Protein AF-A0A2G4GGM5-F1 (afdb_monomer)

Radius of gyration: 10.6 Å; Cα contacts (8 Å, |Δi|>4): 73; chains: 1; bounding box: 25×15×29 Å

Foldseek 3Di:
DFDFFPPPPGPDGFFWKWAADVVVRDIDIDGDDPDDDPRITGD

Sequence (43 aa):
MARQCTRQGCVHSATVTLTYQYARSSVWLDDLSPERDPHSYDL

Structure (mmCIF, N/CA/C/O backbone):
data_AF-A0A2G4GGM5-F1
#
_entry.id   AF-A0A2G4GGM5-F1
#
loop_
_atom_site.group_PDB
_atom_site.id
_atom_site.type_symbol
_atom_site.label_atom_id
_atom_site.label_alt_id
_atom_site.label_comp_id
_atom_site.label_asym_id
_atom_site.label_entity_id
_atom_site.label_seq_id
_atom_site.pdbx_PDB_ins_code
_atom_site.Cartn_x
_atom_site.Cartn_y
_atom_site.Cartn_z
_atom_site.occupancy
_atom_site.B_iso_or_equiv
_atom_site.auth_seq_id
_atom_site.auth_comp_id
_atom_site.auth_asym_id
_atom_site.auth_atom_id
_atom_site.pdbx_PDB_model_num
ATOM 1 N N . MET A 1 1 ? 9.327 7.515 -16.697 1.00 72.50 1 MET A N 1
ATOM 2 C CA . MET A 1 1 ? 10.109 6.689 -15.749 1.00 72.50 1 MET A CA 1
ATOM 3 C C . MET A 1 1 ? 9.129 5.975 -14.832 1.00 72.50 1 MET A C 1
ATOM 5 O O . MET A 1 1 ? 8.192 6.627 -14.391 1.00 72.50 1 MET A O 1
ATOM 9 N N . ALA A 1 2 ? 9.271 4.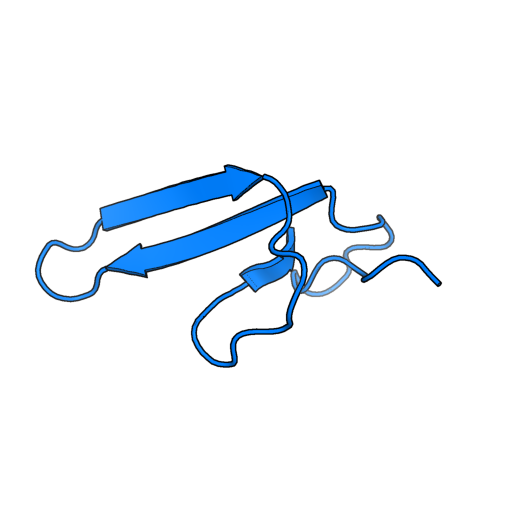668 -14.610 1.00 82.69 2 ALA A N 1
ATOM 10 C CA . ALA A 1 2 ? 8.374 3.926 -13.720 1.00 82.69 2 ALA A CA 1
ATOM 11 C C . ALA A 1 2 ? 8.792 4.119 -12.252 1.00 82.69 2 ALA A C 1
ATOM 13 O O . ALA A 1 2 ? 9.988 4.182 -11.959 1.00 82.69 2 ALA A O 1
ATOM 14 N N .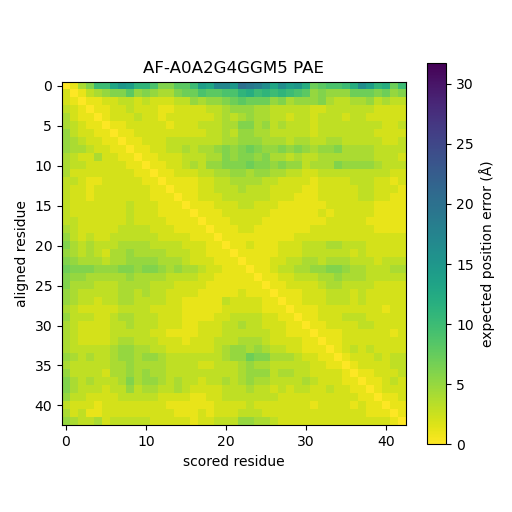 ARG A 1 3 ? 7.819 4.232 -11.339 1.00 91.75 3 ARG A N 1
ATOM 15 C CA . ARG A 1 3 ? 8.079 4.322 -9.891 1.00 91.75 3 ARG A CA 1
ATOM 16 C C . ARG A 1 3 ? 8.626 2.976 -9.404 1.00 91.75 3 ARG A C 1
ATOM 18 O O . ARG A 1 3 ? 8.176 1.933 -9.868 1.00 91.75 3 ARG A O 1
ATOM 25 N N . GLN A 1 4 ? 9.613 2.991 -8.510 1.00 93.19 4 GLN A N 1
ATOM 26 C CA . GLN A 1 4 ? 10.128 1.770 -7.882 1.00 93.19 4 GLN A CA 1
ATOM 27 C C . GLN A 1 4 ? 9.303 1.400 -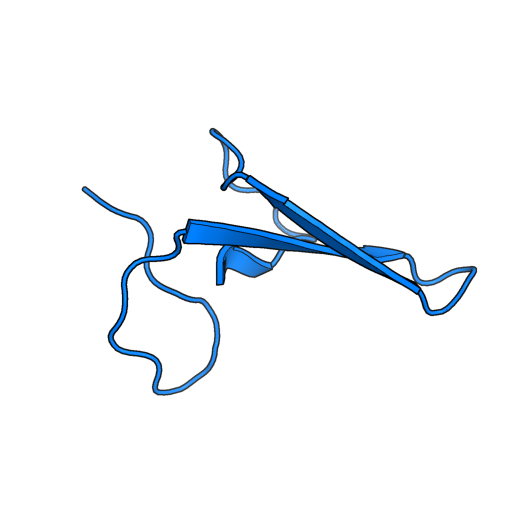6.654 1.00 93.19 4 GLN A C 1
ATOM 29 O O . GLN A 1 4 ? 8.779 2.277 -5.964 1.00 93.19 4 GLN A O 1
ATOM 34 N N . CYS A 1 5 ? 9.234 0.099 -6.386 1.00 94.19 5 CYS A N 1
ATOM 35 C CA . CYS A 1 5 ? 8.672 -0.430 -5.155 1.00 94.19 5 CYS A CA 1
ATOM 36 C C . CYS A 1 5 ? 9.416 0.137 -3.931 1.00 94.19 5 CYS A C 1
ATOM 38 O O . CYS A 1 5 ? 10.644 0.173 -3.882 1.00 94.19 5 CYS A O 1
ATOM 40 N N . THR A 1 6 ? 8.658 0.569 -2.928 1.00 93.69 6 THR A N 1
ATOM 41 C CA . THR A 1 6 ? 9.155 1.166 -1.677 1.00 93.69 6 THR A CA 1
ATOM 42 C C . THR A 1 6 ? 9.702 0.143 -0.686 1.00 93.69 6 THR A C 1
ATOM 44 O O . THR A 1 6 ? 10.405 0.506 0.260 1.00 93.69 6 THR A O 1
ATOM 47 N N . ARG A 1 7 ? 9.407 -1.147 -0.884 1.00 93.56 7 ARG A N 1
ATOM 48 C CA . ARG A 1 7 ? 9.939 -2.218 -0.041 1.00 93.56 7 ARG A CA 1
ATOM 49 C C . ARG A 1 7 ? 11.463 -2.265 -0.164 1.00 93.56 7 ARG A C 1
ATOM 51 O O . ARG A 1 7 ? 12.003 -2.405 -1.258 1.00 93.56 7 ARG A O 1
ATOM 58 N N . GLN A 1 8 ? 12.150 -2.227 0.976 1.00 93.56 8 GLN A N 1
ATOM 59 C CA . GLN A 1 8 ? 13.611 -2.301 1.030 1.00 93.56 8 GLN A CA 1
ATOM 60 C C . GLN A 1 8 ? 14.135 -3.548 0.303 1.00 93.56 8 GLN A C 1
ATOM 62 O O . GLN A 1 8 ? 13.673 -4.663 0.553 1.00 93.56 8 GLN A O 1
ATOM 67 N N . GLY A 1 9 ? 15.089 -3.343 -0.607 1.00 93.56 9 GLY A N 1
ATOM 68 C CA . GLY A 1 9 ? 15.665 -4.400 -1.443 1.00 93.56 9 GLY A CA 1
ATOM 69 C C . GLY A 1 9 ? 14.797 -4.842 -2.626 1.00 93.56 9 GLY A C 1
ATOM 70 O O . GLY A 1 9 ? 15.193 -5.757 -3.345 1.00 93.56 9 GLY A O 1
ATOM 71 N N . CYS A 1 10 ? 13.635 -4.224 -2.857 1.00 93.75 10 CYS A N 1
ATOM 72 C CA . CYS A 1 10 ? 12.845 -4.509 -4.046 1.00 93.75 10 CYS A CA 1
ATOM 73 C C . CYS A 1 10 ? 13.467 -3.849 -5.281 1.00 93.75 10 CYS A C 1
ATOM 75 O O . CYS A 1 10 ? 13.757 -2.656 -5.286 1.00 93.75 10 CYS A O 1
ATOM 77 N N . VAL A 1 11 ? 13.651 -4.637 -6.340 1.00 94.31 11 VAL A N 1
ATOM 78 C CA . VAL A 1 11 ? 14.219 -4.183 -7.623 1.00 94.31 11 VAL A CA 1
ATOM 79 C C . VAL A 1 11 ? 13.158 -4.022 -8.715 1.00 94.31 11 VAL A C 1
ATOM 81 O O . VAL A 1 11 ? 13.482 -3.719 -9.861 1.00 94.31 11 VAL A O 1
ATOM 84 N N . HIS A 1 12 ? 11.888 -4.237 -8.370 1.00 95.00 12 HIS A N 1
ATOM 85 C CA . HIS A 1 12 ? 10.773 -4.178 -9.306 1.00 95.00 12 HIS A CA 1
ATOM 86 C C . HIS A 1 12 ? 10.163 -2.773 -9.377 1.00 95.00 12 HIS A C 1
ATOM 88 O O . HIS A 1 12 ? 10.229 -1.978 -8.433 1.00 95.00 12 HIS A O 1
ATOM 94 N N . SER A 1 13 ? 9.558 -2.469 -10.526 1.00 95.50 13 SER A N 1
ATOM 95 C CA . SER A 1 13 ? 8.683 -1.306 -10.660 1.00 95.50 13 SER A CA 1
ATOM 96 C C . SER A 1 13 ? 7.390 -1.542 -9.893 1.00 95.50 13 SER A C 1
ATOM 98 O O . SER A 1 13 ? 6.863 -2.653 -9.907 1.00 95.50 13 SER A O 1
ATOM 100 N N . ALA A 1 14 ? 6.890 -0.490 -9.256 1.00 95.88 14 ALA A N 1
ATOM 101 C CA . ALA A 1 14 ? 5.620 -0.541 -8.569 1.00 95.88 14 ALA A CA 1
ATOM 102 C C . ALA A 1 14 ? 4.469 -0.673 -9.567 1.00 95.88 14 ALA A C 1
ATOM 104 O O . ALA A 1 14 ? 4.499 -0.097 -10.658 1.00 95.88 14 ALA A O 1
ATOM 105 N N . THR A 1 15 ? 3.461 -1.430 -9.168 1.00 96.25 15 THR A N 1
ATOM 106 C CA . THR A 1 15 ? 2.253 -1.725 -9.946 1.00 96.25 15 THR A CA 1
ATOM 107 C C . THR A 1 15 ? 0.986 -1.399 -9.174 1.00 96.25 15 THR A C 1
ATOM 109 O O . THR A 1 15 ? -0.050 -1.172 -9.792 1.00 96.25 15 THR A O 1
ATOM 112 N N . VAL A 1 16 ? 1.082 -1.309 -7.847 1.00 96.19 16 VAL A N 1
ATOM 113 C CA . VAL A 1 16 ? -0.039 -1.004 -6.961 1.00 96.19 16 VAL A CA 1
ATOM 114 C C . VAL A 1 16 ? 0.374 0.004 -5.894 1.00 96.19 16 VAL A C 1
ATOM 116 O O . VAL A 1 16 ? 1.559 0.181 -5.593 1.00 96.19 16 VAL A O 1
ATOM 119 N N . THR A 1 17 ? -0.615 0.657 -5.296 1.00 97.06 17 THR A N 1
ATOM 120 C CA . THR A 1 17 ? -0.424 1.518 -4.129 1.00 97.06 17 THR A CA 1
ATOM 121 C C . THR A 1 17 ? -1.054 0.868 -2.901 1.00 97.06 17 THR A C 1
ATOM 123 O O . THR A 1 17 ? -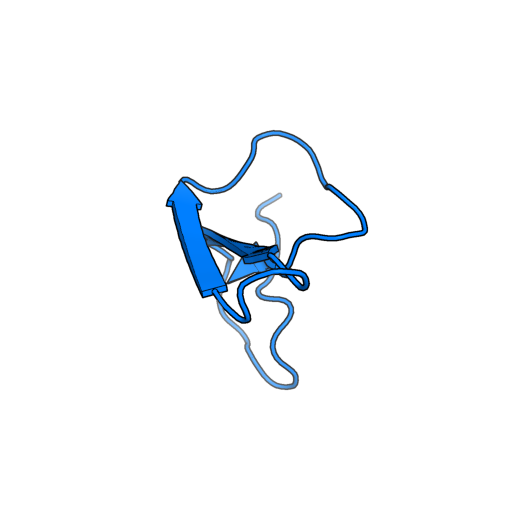2.220 0.479 -2.908 1.00 97.06 17 THR A O 1
ATOM 126 N N . LEU A 1 18 ? -0.272 0.765 -1.827 1.00 96.69 18 LEU A N 1
ATOM 127 C CA . LEU A 1 18 ? -0.711 0.336 -0.508 1.00 96.69 18 LEU A CA 1
ATOM 128 C C . LEU A 1 18 ? -1.014 1.551 0.366 1.00 96.69 18 LEU A C 1
ATOM 130 O O . LEU A 1 18 ? -0.143 2.390 0.602 1.00 96.69 18 LEU A O 1
ATOM 134 N N . THR A 1 19 ? -2.212 1.578 0.942 1.00 95.94 19 THR A N 1
ATOM 135 C CA . THR A 1 19 ? -2.631 2.589 1.921 1.00 95.94 19 THR A CA 1
ATOM 136 C C . THR A 1 19 ? -3.014 1.916 3.232 1.00 95.94 19 THR A C 1
ATOM 138 O O . THR A 1 19 ? -3.852 1.012 3.260 1.00 95.94 19 THR A O 1
ATOM 141 N N . TYR A 1 20 ? -2.415 2.365 4.336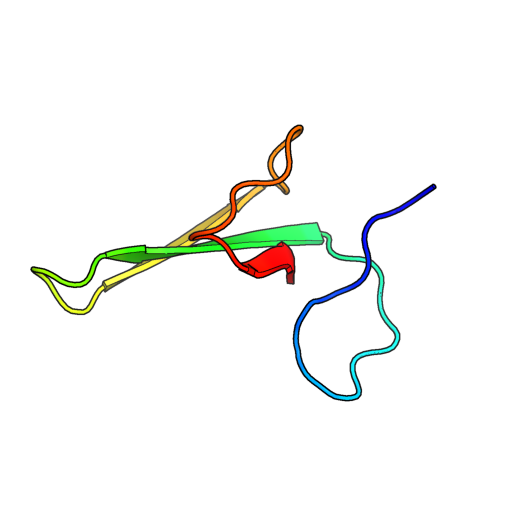 1.00 95.06 20 TYR A N 1
ATOM 142 C CA . TYR A 1 20 ? -2.723 1.858 5.672 1.00 95.06 20 TYR A CA 1
ATOM 143 C C . TYR A 1 20 ? -3.718 2.779 6.381 1.00 95.06 20 TYR A C 1
ATOM 145 O O . TYR A 1 20 ? -3.438 3.947 6.650 1.00 95.06 20 TYR A O 1
ATOM 153 N N . GLN A 1 21 ? -4.884 2.247 6.729 1.00 94.62 21 GLN A N 1
ATOM 154 C CA . GLN A 1 21 ? -5.887 2.948 7.517 1.00 94.62 21 GLN A CA 1
ATOM 155 C C . GLN A 1 21 ? -5.671 2.603 8.995 1.00 94.62 21 GLN A C 1
ATOM 157 O O . GLN A 1 21 ? -6.007 1.514 9.463 1.00 94.62 21 GLN A O 1
ATOM 162 N N . TYR A 1 22 ? -5.076 3.547 9.729 1.00 93.44 22 TYR A N 1
ATOM 163 C CA . TYR A 1 22 ? -4.643 3.322 11.110 1.00 93.44 22 TYR A CA 1
ATOM 164 C C . TYR A 1 22 ? -5.789 3.059 12.085 1.00 93.44 22 TYR A C 1
ATOM 166 O O . TYR A 1 22 ? -5.677 2.178 12.931 1.00 93.44 22 TYR A O 1
ATOM 174 N N . ALA A 1 23 ? -6.905 3.780 11.956 1.00 96.38 23 ALA A N 1
ATOM 175 C CA . ALA A 1 23 ? -8.013 3.696 12.909 1.00 96.38 23 ALA A CA 1
ATOM 176 C C . ALA A 1 23 ? -8.691 2.312 12.968 1.00 96.38 23 ALA A C 1
ATOM 178 O O . ALA A 1 23 ? -9.314 1.977 13.970 1.00 96.38 23 ALA A O 1
ATOM 179 N N . ARG A 1 24 ? -8.592 1.515 11.902 1.00 96.19 24 ARG A N 1
ATOM 180 C CA . ARG A 1 24 ? -9.166 0.168 11.771 1.00 96.19 24 ARG A CA 1
ATOM 181 C C . ARG A 1 24 ? -8.093 -0.889 11.533 1.00 96.19 24 ARG A C 1
ATOM 183 O O . ARG A 1 24 ? -8.435 -2.012 11.175 1.00 96.19 24 ARG A O 1
ATOM 190 N N . SER A 1 25 ? -6.817 -0.520 11.654 1.00 96.25 25 SER A N 1
ATOM 191 C CA . SER A 1 25 ? -5.675 -1.396 11.368 1.00 96.25 25 SER A CA 1
ATOM 192 C C . SER A 1 25 ? -5.827 -2.166 10.049 1.00 96.25 25 SER A C 1
ATOM 194 O O . SER A 1 25 ? -5.574 -3.366 9.978 1.00 96.25 25 SER A O 1
ATOM 196 N N . SER A 1 26 ? -6.316 -1.483 9.015 1.00 96.56 26 SER A N 1
ATOM 197 C CA . SER A 1 26 ? -6.701 -2.091 7.741 1.00 96.56 26 SER A CA 1
ATOM 198 C C . SER A 1 26 ? -5.777 -1.634 6.621 1.00 96.56 26 SER A C 1
ATOM 200 O O . SER A 1 26 ? -5.253 -0.522 6.658 1.00 96.56 26 SER A O 1
ATOM 202 N N . VAL A 1 27 ? -5.608 -2.478 5.607 1.00 96.00 27 VAL A N 1
ATOM 203 C CA . VAL A 1 27 ? -4.765 -2.196 4.441 1.00 96.00 27 VAL A CA 1
ATOM 204 C C . VAL A 1 27 ? -5.607 -2.246 3.180 1.00 96.00 27 VAL A C 1
ATOM 206 O O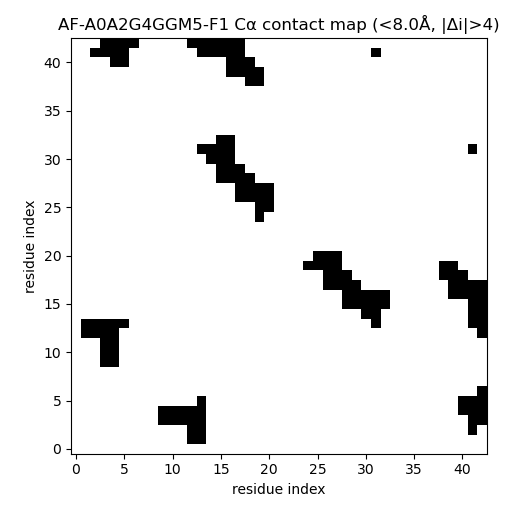 . VAL A 1 27 ? -6.392 -3.175 3.003 1.00 96.00 27 VAL A O 1
ATOM 209 N N . TRP A 1 28 ? -5.401 -1.270 2.305 1.00 95.62 28 TRP A N 1
ATOM 210 C CA . TRP A 1 28 ? -5.968 -1.240 0.964 1.00 95.62 28 TRP A CA 1
ATOM 211 C C . TRP A 1 28 ? -4.856 -1.345 -0.067 1.00 95.62 28 TRP A C 1
ATOM 213 O O . TRP A 1 28 ? -3.817 -0.704 0.083 1.00 95.62 28 TRP A O 1
ATOM 223 N N . LEU A 1 29 ? -5.094 -2.164 -1.086 1.00 96.19 29 LEU A N 1
ATOM 224 C CA . LEU A 1 29 ? -4.269 -2.274 -2.280 1.00 96.19 29 LEU A CA 1
ATOM 225 C C . LEU A 1 29 ? -5.147 -1.889 -3.461 1.00 96.19 29 LEU A C 1
ATOM 227 O O . LEU A 1 29 ? -6.213 -2.478 -3.632 1.00 96.19 29 LEU A O 1
ATOM 231 N N . ASP A 1 30 ? -4.694 -0.917 -4.235 1.00 95.69 30 ASP A N 1
ATOM 232 C CA . ASP A 1 30 ? -5.383 -0.433 -5.429 1.00 95.69 30 ASP A CA 1
ATOM 233 C C . ASP A 1 30 ? -4.373 -0.232 -6.566 1.00 95.69 30 ASP A C 1
ATOM 235 O O . ASP A 1 30 ? -3.166 -0.416 -6.361 1.00 95.69 30 ASP A O 1
ATOM 239 N N . ASP A 1 31 ? -4.847 0.136 -7.755 1.00 95.88 31 ASP A N 1
ATOM 240 C CA . ASP A 1 31 ? -3.968 0.463 -8.876 1.00 95.88 31 ASP A CA 1
ATOM 241 C C . ASP A 1 31 ? -2.941 1.533 -8.469 1.00 95.88 31 ASP A C 1
ATOM 243 O O . ASP A 1 31 ? -3.163 2.345 -7.563 1.00 95.88 31 ASP A O 1
ATOM 247 N N . LEU A 1 32 ? -1.775 1.532 -9.125 1.00 95.69 32 LEU A N 1
ATOM 248 C CA . LEU A 1 32 ? -0.733 2.512 -8.828 1.00 95.69 32 LEU A CA 1
ATOM 249 C C . LEU A 1 32 ? -1.278 3.935 -9.007 1.00 95.69 32 LEU A C 1
ATOM 251 O O . LEU A 1 32 ? -1.594 4.356 -10.123 1.00 95.69 32 LEU A O 1
ATOM 255 N N . SER A 1 33 ? -1.326 4.689 -7.908 1.00 94.25 33 SER A N 1
ATOM 256 C CA . SER A 1 33 ? -1.819 6.062 -7.915 1.00 94.25 33 SER A CA 1
ATOM 257 C C . SER A 1 33 ? -1.024 6.913 -8.917 1.00 94.25 33 SER A C 1
ATOM 259 O O . SER A 1 33 ? 0.215 6.833 -8.949 1.00 94.25 33 SER A O 1
ATOM 261 N N . PRO A 1 34 ? -1.698 7.763 -9.716 1.00 92.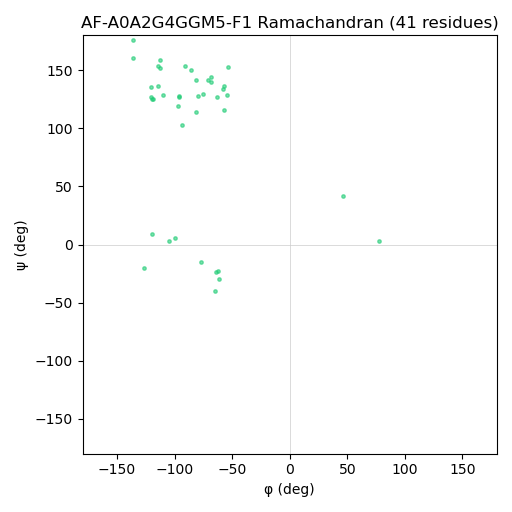12 34 PRO A N 1
ATOM 262 C CA . PRO A 1 34 ? -1.023 8.614 -10.691 1.00 92.12 34 PRO A CA 1
ATOM 263 C C . PRO A 1 34 ? -0.047 9.592 -10.028 1.00 92.12 34 PRO A C 1
ATOM 265 O O . PRO A 1 34 ? 0.972 9.925 -10.629 1.00 92.12 34 PRO A O 1
ATOM 268 N N . GLU A 1 35 ? -0.328 10.009 -8.789 1.00 91.88 35 GLU A N 1
ATOM 269 C CA . GLU A 1 35 ? 0.510 10.929 -8.021 1.00 91.88 35 GLU A CA 1
ATOM 270 C C . GLU A 1 35 ? 1.122 10.250 -6.788 1.00 91.88 35 GLU A C 1
ATOM 272 O O . GLU A 1 35 ? 0.600 9.260 -6.258 1.00 91.88 35 GLU A O 1
ATOM 277 N N . ARG A 1 36 ? 2.274 10.750 -6.332 1.00 89.88 36 ARG A N 1
ATOM 278 C CA . ARG A 1 36 ? 2.929 10.247 -5.120 1.00 89.88 36 ARG A CA 1
ATOM 279 C C . ARG A 1 36 ? 2.306 10.843 -3.862 1.00 89.88 36 ARG A C 1
ATOM 281 O O . ARG A 1 36 ? 2.478 12.024 -3.585 1.00 89.88 36 ARG A O 1
ATOM 288 N N . ASP A 1 37 ? 1.669 9.988 -3.064 1.00 90.50 37 ASP A N 1
ATOM 289 C CA . ASP A 1 37 ? 1.153 10.356 -1.747 1.00 90.50 37 ASP A CA 1
ATOM 290 C C . ASP A 1 37 ? 2.150 9.967 -0.629 1.00 90.50 37 ASP A C 1
ATOM 292 O O . ASP A 1 37 ? 2.573 8.805 -0.581 1.00 90.50 37 ASP A O 1
ATOM 296 N N . PRO A 1 38 ? 2.535 10.895 0.272 1.00 90.44 38 PRO A N 1
ATOM 297 C CA . PRO A 1 38 ? 3.500 10.642 1.350 1.00 90.44 38 PRO A CA 1
ATOM 298 C C . PRO A 1 38 ? 3.081 9.576 2.372 1.00 90.44 38 PRO A C 1
ATOM 300 O O . PRO A 1 38 ? 3.936 9.034 3.071 1.00 90.44 38 PRO A O 1
ATOM 303 N N . HIS A 1 39 ? 1.784 9.307 2.498 1.00 91.06 39 HIS A N 1
ATOM 304 C CA . HIS A 1 39 ? 1.200 8.353 3.441 1.00 91.06 39 HIS A CA 1
ATOM 305 C C . HIS A 1 39 ? 0.86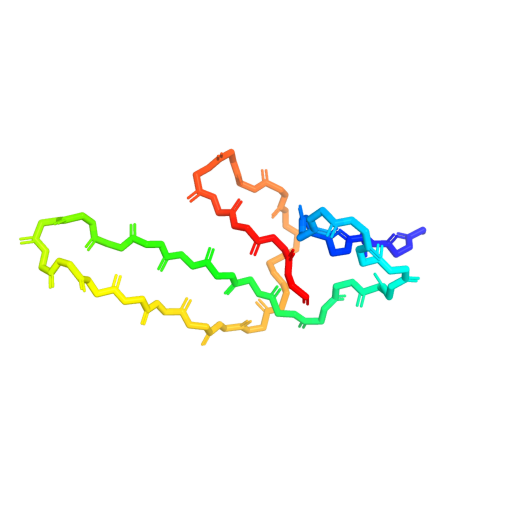9 7.003 2.789 1.00 91.06 39 HIS A C 1
ATOM 307 O O . HIS A 1 39 ? 0.290 6.128 3.436 1.00 91.06 39 HIS A O 1
ATOM 313 N N . SER A 1 40 ? 1.254 6.827 1.525 1.00 94.44 40 SER A N 1
ATOM 314 C CA . SER A 1 40 ? 1.076 5.601 0.756 1.00 94.44 40 SER A CA 1
ATOM 315 C C . SER A 1 40 ? 2.416 4.936 0.434 1.00 94.44 40 SER A C 1
ATOM 317 O O . SER A 1 40 ? 3.473 5.571 0.437 1.00 94.44 40 SER A O 1
ATOM 319 N N . TYR A 1 41 ? 2.372 3.642 0.134 1.00 94.88 41 TYR A N 1
ATOM 320 C CA . TYR A 1 41 ? 3.536 2.854 -0.249 1.00 94.88 41 TYR A CA 1
ATOM 321 C C . TYR A 1 41 ? 3.339 2.294 -1.653 1.00 94.88 41 TYR A C 1
ATOM 323 O O . TYR A 1 41 ? 2.368 1.593 -1.914 1.00 94.88 41 TYR A O 1
ATOM 331 N N . ASP A 1 42 ? 4.276 2.564 -2.555 1.00 95.44 42 ASP A N 1
ATOM 332 C CA . ASP A 1 42 ? 4.261 1.959 -3.890 1.00 95.44 42 ASP A CA 1
ATOM 333 C C . ASP A 1 42 ? 4.809 0.534 -3.798 1.00 95.44 42 ASP A C 1
ATOM 3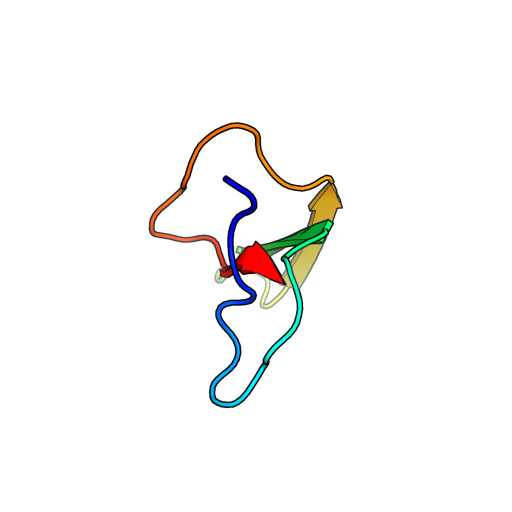35 O O . ASP A 1 42 ? 5.909 0.360 -3.260 1.00 95.44 42 ASP A O 1
ATOM 339 N N . LEU A 1 43 ? 4.087 -0.467 -4.308 1.00 94.19 43 LEU A N 1
ATOM 340 C CA . LEU A 1 43 ? 4.502 -1.874 -4.293 1.00 94.19 43 LEU A CA 1
ATOM 341 C C . LEU A 1 43 ? 4.665 -2.457 -5.692 1.00 94.19 43 LEU A C 1
ATOM 343 O O . LEU A 1 43 ? 3.791 -2.230 -6.560 1.00 94.19 43 LEU A O 1
#

Mean predicted aligned error: 2.85 Å

Solvent-accessible surface area (backbone atoms only — not comparable to full-atom values): 2711 Å² total; per-residue (Å²): 135,83,56,58,24,64,53,88,91,51,88,48,66,38,62,26,28,37,38,70,43,74,97,74,77,39,78,46,79,46,70,52,61,95,64,93,55,94,81,46,42,39,64

Nearest PDB structures (foldseek):
  2ejt-assembly1_A  TM=5.814E-01  e=2.105E+00  Pyrococcus horikoshii
  2ytz-assembly3_B  TM=5.566E-01  e=2.388E+00  Pyrococcus horikoshii
  4bqd-assembly2_B  TM=4.794E-01  e=8.962E+00  Homo sapiens
  3i26-assembly1_B  TM=1.958E-01  e=3.272E+00  Breda virus serotype 1

Secondary structure (DSSP, 8-state):
-PPBP-STT--SBP-EEEEEEGGGTEEEEEE--SS--TTEEE-

pLDDT: mean 93.67, std 4.14, range [72.5, 97.06]